Protein AF-X1ABR6-F1 (afdb_monomer_lite)

Radius of gyration: 12.97 Å; chains: 1; bounding box: 32×24×32 Å

InterPro domains:
  IPR004113 FAD-binding oxidoreductase/transferase, type 4, C-terminal [PF02913] (2-71)

Foldseek 3Di:
DDKALAVVLVVVLVVVCVVVVLDFPDKDKFWLVCVVPVCVVVVVADPLRVVVNVVRRRIIDIDTHHDDDPVSRVVSVVVSPVPSDDDDPDDDDPD

pLDDT: mean 80.11, std 16.19, range [30.8, 95.62]

Structure (mmCIF, N/CA/C/O backbone):
data_AF-X1ABR6-F1
#
_entry.id   AF-X1ABR6-F1
#
loop_
_atom_site.group_PDB
_atom_site.id
_atom_site.type_symbol
_atom_site.label_atom_id
_atom_site.label_alt_id
_atom_site.label_comp_id
_atom_site.label_asym_id
_atom_site.label_entity_id
_atom_site.label_seq_id
_atom_site.pdbx_PDB_ins_code
_atom_site.Cartn_x
_atom_site.Cartn_y
_atom_site.Cartn_z
_atom_site.occupancy
_atom_site.B_iso_or_equiv
_atom_site.auth_seq_id
_atom_site.auth_comp_id
_atom_site.auth_asym_id
_atom_site.auth_atom_id
_atom_site.pdbx_PDB_model_num
ATOM 1 N N . SER A 1 1 ? 3.345 2.936 3.936 1.00 79.94 1 SER A N 1
ATOM 2 C CA . SER A 1 1 ? 3.471 2.851 2.466 1.00 79.94 1 SER A CA 1
ATOM 3 C C . SER A 1 1 ? 4.073 1.509 2.097 1.00 79.94 1 SER A C 1
ATOM 5 O O . SER A 1 1 ? 4.653 0.858 2.961 1.00 79.94 1 SER A O 1
ATOM 7 N N . PHE A 1 2 ? 3.926 1.088 0.843 1.00 85.12 2 PHE A N 1
ATOM 8 C CA . PHE A 1 2 ? 4.328 -0.236 0.372 1.00 85.12 2 PHE A CA 1
ATOM 9 C C . PHE A 1 2 ? 5.110 -0.114 -0.935 1.00 85.12 2 PHE A C 1
ATOM 11 O O . PHE A 1 2 ? 4.721 0.652 -1.816 1.00 85.12 2 PHE A O 1
ATOM 18 N N . LEU A 1 3 ? 6.203 -0.871 -1.054 1.00 85.50 3 LEU A N 1
ATOM 19 C CA . LEU A 1 3 ? 6.905 -1.071 -2.320 1.00 85.50 3 LEU A CA 1
ATOM 20 C C . LEU A 1 3 ? 6.478 -2.409 -2.893 1.00 85.50 3 LEU A C 1
ATOM 22 O O . LEU A 1 3 ? 6.634 -3.446 -2.250 1.00 85.50 3 LEU A O 1
ATOM 26 N N . LEU A 1 4 ? 5.936 -2.366 -4.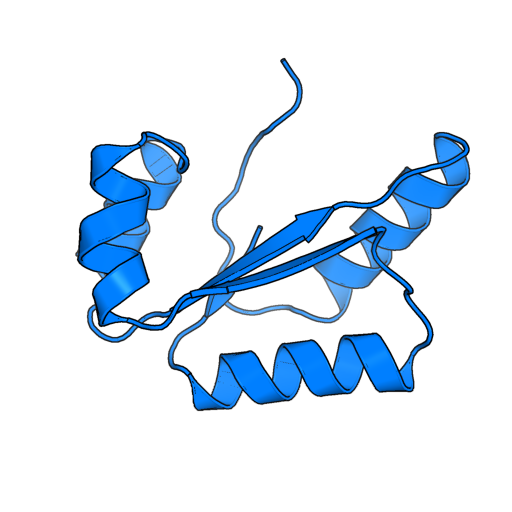095 1.00 87.44 4 LEU A N 1
ATOM 27 C CA . LEU A 1 4 ? 5.344 -3.510 -4.760 1.00 87.44 4 LEU A CA 1
ATOM 28 C C . LEU A 1 4 ? 6.225 -3.900 -5.950 1.00 87.44 4 LEU A C 1
ATOM 30 O O . LEU A 1 4 ? 6.836 -3.013 -6.551 1.00 87.44 4 LEU A O 1
ATOM 34 N N . PRO A 1 5 ? 6.334 -5.197 -6.289 1.00 85.81 5 PRO A N 1
ATOM 35 C CA . PRO A 1 5 ? 7.259 -5.658 -7.327 1.00 85.81 5 PRO A CA 1
ATOM 36 C C . PRO A 1 5 ? 6.989 -5.058 -8.708 1.00 85.81 5 PRO A C 1
ATOM 38 O O . PRO A 1 5 ? 7.930 -4.802 -9.453 1.00 85.81 5 PRO A O 1
ATOM 41 N N . ASP A 1 6 ? 5.714 -4.836 -9.022 1.00 88.69 6 ASP A N 1
ATOM 42 C CA . ASP A 1 6 ? 5.222 -4.344 -10.302 1.00 88.69 6 ASP A CA 1
ATOM 43 C C . ASP A 1 6 ? 3.802 -3.772 -10.149 1.00 88.69 6 ASP A C 1
ATOM 45 O O . ASP A 1 6 ? 3.165 -3.870 -9.093 1.00 88.69 6 ASP A O 1
ATOM 49 N N . LEU A 1 7 ? 3.308 -3.166 -11.230 1.00 91.44 7 LEU A N 1
ATOM 50 C CA . LEU A 1 7 ? 2.004 -2.513 -11.266 1.00 91.44 7 LEU A CA 1
ATOM 51 C C . LEU A 1 7 ? 0.829 -3.493 -11.099 1.00 91.44 7 LEU A C 1
ATOM 53 O O . LEU A 1 7 ? -0.181 -3.117 -10.505 1.00 91.44 7 LEU A O 1
ATOM 57 N N . ASP A 1 8 ? 0.959 -4.739 -11.559 1.00 91.56 8 ASP A N 1
ATOM 58 C CA . ASP A 1 8 ? -0.095 -5.753 -11.428 1.00 91.56 8 ASP A CA 1
ATOM 59 C C . ASP A 1 8 ? -0.332 -6.105 -9.955 1.00 91.56 8 ASP A C 1
ATOM 61 O O . ASP A 1 8 ? -1.474 -6.132 -9.486 1.00 91.56 8 ASP A O 1
ATOM 65 N N . ASN A 1 9 ? 0.748 -6.268 -9.186 1.00 90.31 9 ASN A N 1
ATOM 66 C CA . ASN A 1 9 ? 0.680 -6.400 -7.731 1.00 90.31 9 ASN A CA 1
ATOM 67 C C . ASN A 1 9 ? 0.106 -5.133 -7.072 1.00 90.31 9 ASN A C 1
ATOM 69 O O . ASN A 1 9 ? -0.644 -5.223 -6.099 1.00 90.31 9 ASN A O 1
ATOM 73 N N . GLY A 1 10 ? 0.401 -3.955 -7.630 1.00 92.00 10 GLY A N 1
ATOM 74 C CA . GLY A 1 10 ? -0.243 -2.684 -7.291 1.00 92.00 10 GLY A CA 1
ATOM 75 C C . GLY A 1 10 ? -1.762 -2.711 -7.389 1.00 92.00 10 GLY A C 1
ATOM 76 O O . GLY A 1 10 ? -2.461 -2.340 -6.441 1.00 92.00 10 GLY A O 1
ATOM 77 N N . PHE A 1 11 ? -2.286 -3.174 -8.519 1.00 93.62 11 PHE A N 1
ATOM 78 C CA . PHE A 1 11 ? -3.726 -3.279 -8.722 1.00 93.62 11 PHE A CA 1
ATOM 79 C C . PHE A 1 11 ? -4.368 -4.327 -7.818 1.00 93.62 11 PHE A C 1
ATOM 81 O O . PHE A 1 11 ? -5.456 -4.088 -7.294 1.00 93.62 11 PHE A O 1
ATOM 88 N N . GLU A 1 12 ? -3.697 -5.453 -7.587 1.00 92.75 12 GLU A N 1
ATOM 89 C CA . GLU A 1 12 ? -4.194 -6.479 -6.671 1.00 92.75 12 GLU A CA 1
ATOM 90 C C . GLU A 1 12 ? -4.266 -5.969 -5.223 1.00 92.75 12 GLU A C 1
ATOM 92 O O . GLU A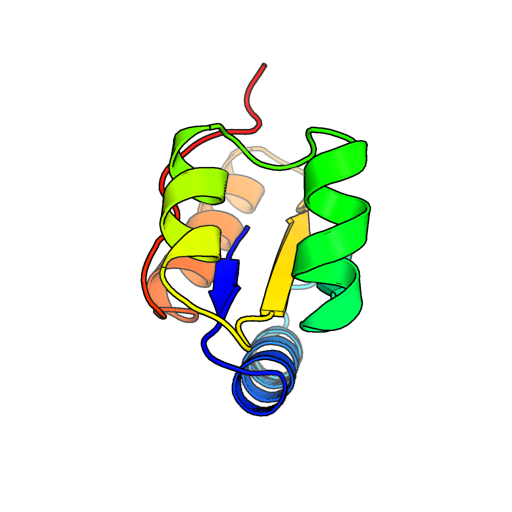 1 12 ? -5.246 -6.226 -4.522 1.00 92.75 12 GLU A O 1
ATOM 97 N N . ALA A 1 13 ? -3.292 -5.164 -4.788 1.00 92.25 13 ALA A N 1
ATOM 98 C CA . ALA A 1 13 ? -3.332 -4.492 -3.490 1.00 92.25 13 ALA A CA 1
ATOM 99 C C . ALA A 1 13 ? -4.548 -3.576 -3.344 1.00 92.25 13 ALA A C 1
ATOM 101 O O . ALA A 1 13 ? -5.290 -3.671 -2.367 1.00 92.25 13 ALA A O 1
ATOM 102 N N . MET A 1 14 ? -4.777 -2.720 -4.342 1.00 92.94 14 MET A N 1
ATOM 103 C CA . MET A 1 14 ? -5.926 -1.816 -4.369 1.00 92.94 14 MET A CA 1
ATOM 104 C C . MET A 1 14 ? -7.251 -2.582 -4.366 1.00 92.94 14 MET A C 1
ATOM 106 O O . MET A 1 14 ? -8.176 -2.206 -3.648 1.00 92.94 14 MET A O 1
ATOM 110 N N . ARG A 1 15 ? -7.334 -3.690 -5.110 1.00 92.50 15 ARG A N 1
ATOM 111 C CA . ARG A 1 15 ? -8.520 -4.552 -5.139 1.00 92.50 15 ARG A CA 1
ATOM 112 C C . ARG A 1 15 ? -8.823 -5.144 -3.765 1.00 92.50 15 ARG A C 1
ATOM 114 O O . ARG A 1 15 ? -9.971 -5.072 -3.338 1.00 92.50 15 ARG A O 1
ATOM 121 N N . LYS A 1 16 ? -7.820 -5.671 -3.058 1.00 91.38 16 LYS A N 1
ATOM 122 C CA . LYS A 1 16 ? -7.997 -6.209 -1.698 1.00 91.38 16 LYS A CA 1
ATOM 123 C C . LYS A 1 16 ? -8.475 -5.149 -0.714 1.00 91.38 16 LYS A C 1
ATOM 125 O O . LYS A 1 16 ? -9.408 -5.397 0.034 1.00 91.38 16 LYS A O 1
ATOM 130 N N . ILE A 1 17 ? -7.881 -3.954 -0.756 1.00 91.69 17 ILE A N 1
ATOM 131 C CA . ILE A 1 17 ? -8.303 -2.816 0.078 1.00 91.69 17 ILE A CA 1
ATOM 132 C C . ILE A 1 17 ? -9.792 -2.508 -0.128 1.00 91.69 17 ILE A C 1
ATOM 134 O O . ILE A 1 17 ? -10.499 -2.252 0.843 1.00 91.69 17 ILE A O 1
ATOM 138 N N . MET A 1 18 ? -10.264 -2.542 -1.380 1.00 89.94 18 MET A N 1
ATOM 139 C CA . MET A 1 18 ? -11.673 -2.314 -1.710 1.00 89.94 18 MET A CA 1
ATOM 140 C C . MET A 1 18 ? -12.583 -3.467 -1.277 1.00 89.94 18 MET A C 1
ATOM 142 O O . MET A 1 18 ? -13.681 -3.217 -0.804 1.00 89.94 18 MET A O 1
ATOM 146 N N . GLN A 1 19 ? -12.156 -4.718 -1.460 1.00 91.19 19 GLN A N 1
ATOM 147 C CA . GLN A 1 19 ? -12.953 -5.901 -1.106 1.00 91.19 19 GLN A CA 1
ATOM 148 C C . GLN A 1 19 ? -13.165 -6.054 0.403 1.00 91.19 19 GLN A C 1
ATOM 150 O O . GLN A 1 19 ? -14.130 -6.683 0.820 1.00 91.19 19 GLN A O 1
ATOM 155 N N . GLU A 1 20 ? -12.262 -5.487 1.195 1.00 89.81 20 GLU A N 1
ATOM 156 C CA . GLU A 1 20 ? -12.209 -5.635 2.651 1.00 89.81 20 GLU A CA 1
ATOM 157 C C . GLU A 1 20 ? -12.692 -4.371 3.379 1.00 89.81 20 GLU A C 1
ATOM 159 O O . GLU A 1 20 ? -12.519 -4.241 4.588 1.00 89.81 20 GLU A O 1
ATOM 164 N N . ASP A 1 21 ? -13.277 -3.418 2.642 1.00 88.31 21 ASP A N 1
ATOM 165 C CA . ASP A 1 21 ? -13.868 -2.182 3.171 1.00 88.31 21 ASP A CA 1
ATOM 166 C C . ASP A 1 21 ? -12.929 -1.364 4.085 1.00 88.31 21 ASP A C 1
ATOM 168 O O . ASP A 1 21 ? -13.367 -0.641 4.986 1.00 88.31 21 ASP A O 1
ATOM 172 N N . LEU A 1 22 ? -11.614 -1.414 3.831 1.00 84.81 22 LEU A N 1
ATOM 173 C CA . LEU A 1 22 ? -10.603 -0.751 4.665 1.00 84.81 22 LEU A CA 1
ATOM 174 C C . LEU A 1 22 ? -10.683 0.790 4.613 1.00 84.81 22 LEU A C 1
ATOM 176 O O . LEU A 1 22 ? -10.137 1.467 5.480 1.00 84.81 22 LEU A O 1
ATOM 180 N N . ASN A 1 23 ? -11.342 1.337 3.585 1.00 86.75 23 ASN A N 1
ATOM 181 C CA . ASN A 1 23 ? -11.683 2.756 3.411 1.00 86.75 23 ASN A CA 1
ATOM 182 C C . ASN A 1 23 ? -10.588 3.760 3.850 1.00 86.75 23 ASN A C 1
ATOM 184 O O . ASN A 1 23 ? -10.837 4.617 4.703 1.00 86.75 23 ASN A O 1
ATOM 188 N N . PRO A 1 24 ? -9.369 3.694 3.278 1.00 92.06 24 PRO A N 1
ATOM 189 C CA . PRO A 1 24 ? -8.347 4.706 3.527 1.00 92.06 24 PRO A CA 1
ATOM 190 C C . PRO A 1 24 ? -8.811 6.089 3.044 1.00 92.06 24 PRO A C 1
ATOM 192 O O . PRO A 1 24 ? -9.412 6.217 1.976 1.00 92.06 24 PRO A O 1
ATOM 195 N N . CYS A 1 25 ? -8.475 7.147 3.786 1.00 92.94 25 CYS A N 1
ATOM 196 C CA . CYS A 1 25 ? -8.735 8.528 3.364 1.00 92.94 25 CYS A CA 1
ATOM 197 C C . CYS A 1 25 ? -7.815 8.972 2.213 1.00 92.94 25 CYS A C 1
ATOM 199 O O . CYS A 1 25 ? -8.122 9.919 1.489 1.00 92.94 25 CYS A O 1
ATOM 201 N N . LEU A 1 26 ? -6.699 8.266 2.019 1.00 91.62 26 LEU A N 1
ATOM 202 C CA . LEU A 1 26 ? -5.785 8.433 0.899 1.00 91.62 26 LEU A CA 1
ATOM 203 C C . LEU A 1 26 ? -5.341 7.058 0.406 1.00 91.62 26 LEU A C 1
ATOM 205 O O . LEU A 1 26 ? -4.779 6.286 1.174 1.00 91.62 26 LEU A O 1
ATOM 209 N N . ALA A 1 27 ? -5.504 6.781 -0.883 1.00 92.56 27 ALA A N 1
ATOM 210 C CA . ALA A 1 27 ? -4.871 5.641 -1.533 1.00 92.56 27 ALA A CA 1
ATOM 211 C C . ALA A 1 27 ? -4.288 6.087 -2.871 1.00 92.56 27 ALA A C 1
ATOM 213 O O . ALA A 1 27 ? -5.012 6.571 -3.742 1.00 92.56 27 ALA A O 1
ATOM 214 N N . ARG A 1 28 ? -2.969 5.962 -3.029 1.00 91.69 28 ARG A N 1
ATOM 215 C CA . ARG A 1 28 ? -2.278 6.371 -4.253 1.00 91.69 28 ARG A CA 1
ATOM 216 C C . ARG A 1 28 ? -1.218 5.364 -4.660 1.00 91.69 28 ARG A C 1
ATOM 218 O O . ARG A 1 28 ? -0.235 5.177 -3.946 1.00 91.69 28 ARG A O 1
ATOM 225 N N . LEU A 1 29 ? -1.428 4.771 -5.828 1.00 91.88 29 LEU A N 1
ATOM 226 C CA . LEU A 1 29 ? -0.477 3.906 -6.509 1.00 91.88 29 LEU A CA 1
ATOM 227 C C . LEU A 1 29 ? 0.306 4.734 -7.532 1.00 91.88 29 LEU A C 1
ATOM 229 O O . LEU A 1 29 ? -0.294 5.370 -8.394 1.00 91.88 29 LEU A O 1
ATOM 233 N N . TYR A 1 30 ? 1.627 4.730 -7.414 1.00 90.00 30 TYR A N 1
ATOM 234 C CA . TYR A 1 30 ? 2.555 5.328 -8.367 1.00 90.00 30 TYR A CA 1
ATOM 235 C C . TYR A 1 30 ? 3.132 4.227 -9.239 1.00 90.00 30 TYR A C 1
ATOM 237 O O . TYR A 1 30 ? 3.599 3.221 -8.704 1.00 90.00 30 TYR A O 1
ATOM 245 N N . ASP A 1 31 ? 3.145 4.423 -10.553 1.00 91.25 31 ASP A N 1
ATOM 246 C CA . ASP A 1 31 ? 3.750 3.465 -11.480 1.00 91.25 31 ASP A CA 1
ATOM 247 C C . ASP A 1 31 ? 5.291 3.422 -11.332 1.00 91.25 31 ASP A C 1
ATOM 249 O O . ASP A 1 31 ? 5.866 4.239 -10.604 1.00 91.25 31 ASP A O 1
ATOM 253 N N . PRO A 1 32 ? 6.011 2.500 -11.995 1.00 88.69 32 PRO A N 1
ATOM 254 C CA . PRO A 1 32 ? 7.468 2.425 -11.870 1.00 88.69 32 PRO A CA 1
ATOM 255 C C . PRO A 1 32 ? 8.230 3.667 -12.355 1.00 88.69 32 PRO A C 1
ATOM 257 O O . PRO A 1 32 ? 9.324 3.954 -11.864 1.00 88.69 32 PRO A O 1
ATOM 260 N N . ILE A 1 33 ? 7.679 4.425 -13.305 1.00 87.44 33 ILE A N 1
ATOM 261 C CA . ILE A 1 33 ? 8.298 5.645 -13.836 1.00 87.44 33 ILE A CA 1
ATOM 262 C C . ILE A 1 33 ? 8.177 6.764 -12.801 1.00 87.44 33 ILE A C 1
ATOM 264 O O . ILE A 1 33 ? 9.169 7.411 -12.455 1.00 87.44 33 ILE A O 1
ATOM 268 N N . GLU A 1 34 ? 6.982 6.981 -12.261 1.00 86.12 34 GLU A N 1
ATOM 269 C CA . GLU A 1 34 ? 6.711 7.951 -11.201 1.00 86.12 34 GLU A CA 1
ATOM 270 C C . GLU A 1 34 ? 7.450 7.591 -9.913 1.00 86.12 34 GLU A C 1
ATOM 272 O O . GLU A 1 34 ? 8.020 8.459 -9.247 1.00 86.12 34 GLU A O 1
ATOM 277 N N . THR A 1 35 ? 7.500 6.299 -9.599 1.00 80.94 35 THR A N 1
ATOM 278 C CA . THR A 1 35 ? 8.186 5.751 -8.431 1.00 80.94 35 THR A CA 1
ATOM 279 C C . THR A 1 35 ? 9.679 6.090 -8.457 1.00 80.94 35 THR A C 1
ATOM 281 O O . THR A 1 35 ? 10.234 6.511 -7.442 1.00 80.94 35 THR A O 1
ATOM 284 N N . ASN A 1 36 ? 10.320 6.003 -9.627 1.00 77.62 36 ASN A N 1
ATOM 285 C CA . ASN A 1 36 ? 11.738 6.331 -9.800 1.00 77.62 36 ASN A CA 1
ATOM 286 C C . ASN A 1 36 ? 12.018 7.832 -10.006 1.00 77.62 36 ASN A C 1
ATOM 288 O O . ASN A 1 36 ? 13.107 8.299 -9.680 1.00 77.62 36 ASN A O 1
ATOM 292 N N . SER A 1 37 ? 11.061 8.610 -10.521 1.00 75.00 37 SER A N 1
ATOM 293 C CA . SER A 1 37 ? 11.282 10.023 -10.876 1.00 75.00 37 SER A CA 1
ATOM 294 C C . SER A 1 37 ? 10.733 11.026 -9.855 1.00 75.00 37 SER A C 1
ATOM 296 O O . SER A 1 37 ? 11.416 11.988 -9.501 1.00 75.00 37 SER A O 1
ATOM 298 N N . GLN A 1 38 ? 9.506 10.828 -9.368 1.00 65.44 38 GLN A N 1
ATOM 299 C CA . GLN A 1 38 ? 8.794 11.800 -8.536 1.00 65.44 38 GLN A CA 1
ATOM 300 C C . GLN A 1 38 ? 9.085 11.600 -7.046 1.00 65.44 38 GLN A C 1
ATOM 302 O O . GLN A 1 38 ? 9.413 12.563 -6.352 1.00 65.44 38 GLN A O 1
ATOM 307 N N . LEU A 1 39 ? 9.042 10.363 -6.542 1.00 63.78 39 LEU A N 1
ATOM 308 C CA . LEU A 1 39 ? 9.242 10.100 -5.107 1.00 63.78 39 LEU A CA 1
ATOM 309 C C . LEU A 1 39 ? 10.643 10.500 -4.627 1.00 63.78 39 LEU A C 1
ATOM 311 O O . LEU A 1 39 ? 10.801 11.052 -3.537 1.00 63.78 39 LEU A O 1
ATOM 315 N N . PHE A 1 40 ? 11.653 10.301 -5.476 1.00 64.12 40 PHE A N 1
ATOM 316 C CA . PHE A 1 40 ? 13.030 10.705 -5.204 1.00 64.12 40 PHE A CA 1
ATOM 317 C C . PHE A 1 40 ? 13.202 12.222 -5.176 1.00 64.12 40 PHE A C 1
ATOM 319 O O . PHE A 1 40 ? 13.944 12.732 -4.336 1.00 64.12 40 PHE A O 1
ATOM 326 N N . LYS A 1 41 ? 12.517 12.933 -6.077 1.00 63.78 41 LYS A N 1
ATOM 327 C CA . LYS A 1 41 ? 12.602 14.390 -6.204 1.00 63.78 41 LYS A CA 1
ATOM 328 C C . LYS A 1 41 ? 11.981 15.099 -5.002 1.00 63.78 41 LYS A C 1
ATOM 330 O O . LYS A 1 41 ? 12.535 16.080 -4.514 1.00 63.78 41 LYS A O 1
ATOM 335 N N . TYR A 1 42 ? 10.864 14.580 -4.499 1.00 62.28 42 TYR A N 1
ATOM 336 C CA . TYR A 1 42 ? 10.100 15.212 -3.422 1.00 62.28 42 TYR A CA 1
ATOM 337 C C . TYR A 1 42 ? 10.433 14.691 -2.017 1.00 62.28 42 TYR A C 1
ATOM 339 O O . TYR A 1 42 ? 9.782 15.102 -1.064 1.00 62.28 42 TYR A O 1
ATOM 347 N N . HIS A 1 43 ? 11.441 13.820 -1.865 1.00 63.84 43 HIS A N 1
ATOM 348 C CA . HIS A 1 43 ? 11.831 13.233 -0.569 1.00 63.84 43 HIS A CA 1
ATOM 349 C C . HIS A 1 43 ? 10.652 12.576 0.178 1.00 63.84 43 HIS A C 1
ATOM 351 O O . HIS A 1 43 ? 10.640 12.500 1.401 1.00 63.84 43 HIS A O 1
ATOM 357 N N . LEU A 1 44 ? 9.670 12.060 -0.570 1.00 66.88 44 LEU A N 1
ATOM 358 C CA . LEU A 1 44 ? 8.464 11.411 -0.032 1.00 66.88 44 LEU A CA 1
ATOM 359 C C . LEU A 1 44 ? 8.722 9.964 0.421 1.00 66.88 44 LEU A C 1
ATOM 361 O O . LEU A 1 44 ? 7.799 9.227 0.763 1.00 66.88 44 LEU A O 1
ATOM 365 N N . VAL A 1 45 ? 9.985 9.544 0.379 1.00 69.50 45 VAL A N 1
ATOM 366 C CA . VAL A 1 45 ? 10.466 8.220 0.756 1.00 69.50 45 VAL A CA 1
ATOM 367 C C . VAL A 1 45 ? 11.650 8.377 1.695 1.00 69.50 45 VAL A C 1
ATOM 369 O O . VAL A 1 45 ? 12.529 9.216 1.484 1.00 69.50 45 VAL A O 1
ATOM 372 N N . THR A 1 46 ? 11.696 7.546 2.731 1.00 70.50 46 THR A N 1
ATOM 373 C CA . THR A 1 46 ? 12.824 7.525 3.662 1.00 70.50 46 THR A CA 1
ATOM 374 C C . THR A 1 46 ? 14.112 7.050 2.972 1.00 70.50 46 THR A C 1
ATOM 376 O O . THR A 1 46 ? 14.057 6.338 1.964 1.00 70.50 46 THR A O 1
ATOM 379 N N . PRO A 1 47 ? 15.307 7.386 3.493 1.00 72.44 47 PRO A N 1
ATOM 380 C CA . PRO A 1 47 ? 16.571 6.931 2.904 1.00 72.44 47 PRO A CA 1
ATOM 381 C C . PRO A 1 47 ? 16.695 5.400 2.792 1.00 72.44 47 PRO A C 1
ATOM 383 O O . PRO A 1 47 ? 17.246 4.886 1.818 1.00 72.44 47 PRO A O 1
ATOM 386 N N . SER A 1 48 ? 16.143 4.656 3.757 1.00 70.25 48 SER A N 1
ATOM 387 C CA . SER A 1 48 ? 16.064 3.188 3.725 1.00 70.25 48 SER A CA 1
ATOM 388 C C . SER A 1 48 ? 15.182 2.687 2.579 1.00 70.25 48 SER A C 1
ATOM 390 O O . SER A 1 48 ? 15.534 1.721 1.897 1.00 70.25 48 SER A O 1
ATOM 392 N N . SER A 1 49 ? 14.065 3.377 2.343 1.00 71.00 49 SER A N 1
ATOM 393 C CA . SER A 1 49 ? 13.138 3.119 1.244 1.00 71.00 49 SER A CA 1
ATOM 394 C C . SER A 1 49 ? 13.788 3.336 -0.110 1.00 71.00 49 SER A C 1
ATOM 396 O O . SER A 1 49 ? 13.790 2.431 -0.942 1.00 71.00 49 SER A O 1
ATOM 398 N N . ARG A 1 50 ? 14.453 4.483 -0.277 1.00 74.12 50 ARG A N 1
ATOM 399 C CA . AR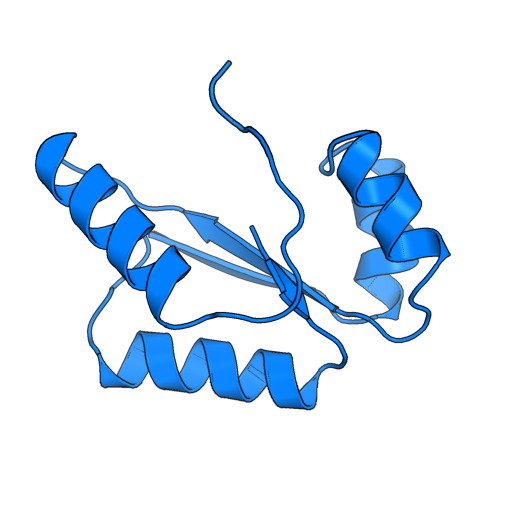G A 1 50 ? 15.227 4.831 -1.471 1.00 74.12 50 ARG A CA 1
ATOM 400 C C . ARG A 1 50 ? 16.190 3.709 -1.873 1.00 74.12 50 ARG A C 1
ATOM 402 O O . ARG A 1 50 ? 16.124 3.215 -2.994 1.00 74.12 50 ARG A O 1
ATOM 409 N N . LYS A 1 51 ? 17.027 3.245 -0.939 1.00 76.50 51 LYS A N 1
ATOM 410 C CA . LYS A 1 51 ? 18.014 2.189 -1.214 1.00 76.50 51 LYS A CA 1
ATOM 411 C C . LYS A 1 51 ? 17.360 0.881 -1.675 1.00 76.50 51 LYS A C 1
ATOM 413 O O . LYS A 1 51 ? 17.897 0.181 -2.526 1.00 76.50 51 LYS A O 1
ATOM 418 N N . LYS A 1 52 ? 16.211 0.510 -1.110 1.00 73.62 52 LYS A N 1
ATOM 419 C CA . LYS A 1 52 ? 15.487 -0.712 -1.501 1.00 73.62 52 LYS A CA 1
ATOM 420 C C . LYS A 1 52 ? 14.821 -0.587 -2.879 1.00 73.62 52 LYS A C 1
ATOM 422 O O . LYS A 1 52 ? 14.737 -1.597 -3.574 1.00 73.62 52 LYS A O 1
ATOM 427 N N . MET A 1 53 ? 14.401 0.618 -3.269 1.00 74.00 53 MET A N 1
ATOM 428 C CA . MET A 1 53 ? 13.834 0.917 -4.591 1.00 74.00 53 MET A CA 1
ATOM 429 C C . MET A 1 53 ? 14.893 0.876 -5.694 1.00 74.00 53 MET A C 1
ATOM 431 O O . MET A 1 53 ? 14.676 0.247 -6.722 1.00 74.00 53 MET A O 1
ATOM 435 N N . GLU A 1 54 ? 16.073 1.456 -5.450 1.00 77.75 54 GLU A N 1
ATOM 436 C CA . GLU A 1 54 ? 17.211 1.407 -6.386 1.00 77.75 54 GLU A CA 1
ATOM 437 C C . GLU A 1 54 ? 17.631 -0.036 -6.720 1.00 77.75 54 GLU A C 1
ATOM 439 O O . GLU A 1 54 ? 18.094 -0.317 -7.822 1.00 77.75 54 GLU A O 1
ATOM 444 N N . ASN A 1 55 ? 17.424 -0.968 -5.783 1.00 77.75 55 ASN A N 1
ATOM 445 C CA . ASN A 1 55 ? 17.724 -2.390 -5.956 1.00 77.75 55 ASN A CA 1
ATOM 446 C C . ASN A 1 55 ? 16.564 -3.211 -6.561 1.00 77.75 55 ASN A C 1
ATOM 448 O O . ASN A 1 55 ? 16.707 -4.421 -6.729 1.00 77.75 55 ASN A O 1
ATOM 452 N N . GLN A 1 56 ? 15.416 -2.593 -6.8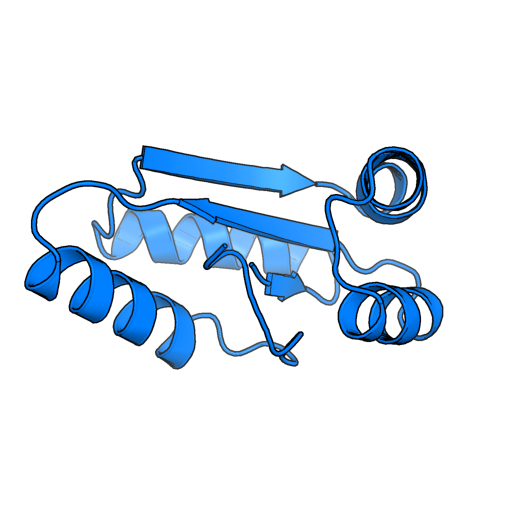56 1.00 77.75 56 GLN A N 1
ATOM 453 C CA . GLN A 1 56 ? 14.227 -3.248 -7.417 1.00 77.75 56 GLN A CA 1
ATOM 454 C C . GLN A 1 56 ? 13.652 -2.417 -8.577 1.00 77.75 56 GLN A C 1
ATOM 456 O O . GLN A 1 56 ? 12.613 -1.766 -8.426 1.00 77.75 56 GLN A O 1
ATOM 461 N N . PRO A 1 57 ? 14.318 -2.413 -9.747 1.00 79.56 57 PRO A N 1
ATOM 462 C CA . PRO A 1 57 ? 13.791 -1.750 -10.935 1.00 79.56 57 PRO A CA 1
ATOM 463 C C . PRO A 1 57 ? 12.446 -2.366 -11.342 1.00 79.56 57 PRO A C 1
ATOM 465 O O . PRO A 1 57 ? 12.250 -3.572 -11.222 1.00 79.56 57 PRO A O 1
ATOM 468 N N . GLY A 1 58 ? 11.520 -1.533 -11.820 1.00 82.94 58 GLY A N 1
ATOM 469 C CA . GLY A 1 58 ? 10.156 -1.964 -12.155 1.00 82.94 58 GLY A CA 1
ATOM 470 C C . GLY A 1 58 ? 9.183 -1.991 -10.972 1.00 82.94 58 GLY A C 1
ATOM 471 O O . GLY A 1 58 ? 7.990 -2.169 -11.196 1.00 82.94 58 GLY A O 1
ATOM 472 N N . SER A 1 59 ? 9.662 -1.741 -9.748 1.00 86.62 59 SER A N 1
ATOM 473 C CA . SER A 1 59 ? 8.796 -1.618 -8.575 1.00 86.62 59 SER A CA 1
ATOM 474 C C . SER A 1 59 ? 7.892 -0.392 -8.641 1.00 86.62 59 SER A C 1
ATOM 476 O O . SER A 1 59 ? 8.250 0.643 -9.205 1.00 86.62 59 SER A O 1
ATOM 478 N N . CYS A 1 60 ? 6.715 -0.513 -8.038 1.00 88.19 60 CYS A N 1
ATOM 479 C CA . CYS A 1 60 ? 5.730 0.552 -7.931 1.00 88.19 60 CYS A CA 1
ATOM 480 C C . CYS A 1 60 ? 5.444 0.849 -6.450 1.00 88.19 60 CYS A C 1
ATOM 482 O O . CYS A 1 60 ? 5.719 0.026 -5.573 1.00 88.19 60 CYS A O 1
ATOM 484 N N . TYR A 1 61 ? 4.925 2.033 -6.138 1.00 87.31 61 TYR A N 1
ATOM 485 C CA . TYR A 1 61 ? 4.802 2.495 -4.752 1.00 87.31 61 TYR A CA 1
ATOM 486 C C . TYR A 1 61 ? 3.353 2.797 -4.393 1.00 87.31 61 TYR A C 1
ATOM 488 O O . TYR A 1 61 ? 2.673 3.526 -5.108 1.00 87.31 61 TYR A O 1
ATOM 496 N N . LEU A 1 62 ? 2.884 2.268 -3.267 1.00 89.44 62 LEU A N 1
ATOM 497 C CA . LEU A 1 62 ? 1.534 2.486 -2.758 1.00 89.44 62 LEU A CA 1
ATOM 498 C C . LEU A 1 62 ? 1.575 3.280 -1.449 1.00 89.44 62 LEU A C 1
ATOM 500 O O . LEU A 1 62 ? 2.169 2.858 -0.451 1.00 89.44 62 LEU A O 1
ATOM 504 N N . ILE A 1 63 ? 0.904 4.428 -1.433 1.00 88.81 63 ILE A N 1
ATOM 505 C CA . ILE A 1 63 ? 0.669 5.229 -0.232 1.00 88.81 63 ILE A CA 1
ATOM 506 C C . ILE A 1 63 ? -0.767 5.014 0.220 1.00 88.81 63 ILE A C 1
ATOM 508 O O . ILE A 1 63 ? -1.690 5.240 -0.558 1.00 88.81 63 ILE A O 1
ATOM 512 N N . LEU A 1 64 ? -0.924 4.622 1.485 1.00 90.81 64 LEU A N 1
ATOM 513 C CA . LEU A 1 64 ? -2.201 4.596 2.186 1.00 90.81 64 LEU A CA 1
ATOM 514 C C . LEU A 1 64 ? -2.152 5.600 3.335 1.00 90.81 64 LEU A C 1
ATOM 516 O O . LEU A 1 64 ? -1.148 5.657 4.048 1.00 90.81 64 LEU A O 1
ATOM 520 N N . GLY A 1 65 ? -3.221 6.368 3.496 1.00 91.31 65 GLY A N 1
ATOM 521 C CA . GLY A 1 65 ? -3.477 7.215 4.651 1.00 91.31 65 GLY A CA 1
ATOM 522 C C . GLY A 1 65 ? -4.817 6.845 5.269 1.00 91.31 65 GLY A C 1
ATOM 523 O O . GLY A 1 65 ? -5.784 6.591 4.549 1.00 91.31 65 GLY A O 1
ATOM 524 N N . PHE A 1 66 ? -4.859 6.817 6.596 1.00 93.38 66 PHE A N 1
ATOM 525 C CA . PHE A 1 66 ? -6.064 6.599 7.388 1.00 93.38 66 PHE A CA 1
ATOM 526 C C . PHE A 1 66 ? -6.266 7.796 8.311 1.00 93.38 66 PHE A C 1
ATOM 528 O O . PHE A 1 66 ? -5.297 8.415 8.749 1.00 93.38 66 PHE A O 1
ATOM 535 N N . ASP A 1 67 ? -7.522 8.114 8.596 1.00 92.44 67 ASP A N 1
ATOM 536 C CA . ASP A 1 67 ? -7.911 9.205 9.486 1.00 92.44 67 ASP A CA 1
ATOM 537 C C . ASP A 1 67 ? -9.035 8.726 10.416 1.00 92.44 67 ASP A C 1
ATOM 539 O O . ASP A 1 67 ? -9.760 7.781 10.094 1.00 92.44 67 ASP A O 1
ATOM 543 N N . GLY A 1 68 ? -9.165 9.353 11.584 1.00 92.75 68 GLY A N 1
ATOM 544 C CA . GLY A 1 68 ? -10.139 9.001 12.612 1.00 92.75 68 GLY A CA 1
ATOM 545 C C . GLY A 1 68 ? -9.527 8.816 14.001 1.00 92.75 68 GLY A C 1
ATOM 546 O O . GLY A 1 68 ? -8.501 9.395 14.349 1.00 92.75 68 GLY A O 1
ATOM 547 N N . LYS A 1 69 ? -10.195 8.018 14.845 1.00 93.81 69 LYS A N 1
ATOM 548 C CA . LYS A 1 69 ? -9.711 7.713 16.203 1.00 93.81 69 LYS A CA 1
ATOM 549 C C . LYS A 1 69 ? -8.441 6.860 16.140 1.00 93.81 69 LYS A C 1
ATOM 551 O O . LYS A 1 69 ? -8.395 5.917 15.357 1.00 93.81 69 LYS A O 1
ATOM 556 N N . GLY A 1 70 ? -7.478 7.129 17.026 1.00 94.00 70 GLY A N 1
ATOM 557 C CA . GLY A 1 70 ? -6.176 6.445 17.048 1.00 94.00 70 GLY A CA 1
ATOM 558 C C . GLY A 1 70 ? -6.274 4.916 17.022 1.00 94.00 70 GLY A C 1
ATOM 559 O O . GLY A 1 70 ? -5.702 4.292 16.142 1.00 94.00 70 GLY A O 1
ATOM 560 N N . GLU A 1 71 ? -7.104 4.320 17.883 1.00 95.62 71 GLU A N 1
ATOM 561 C CA . GLU A 1 71 ? -7.291 2.858 17.935 1.00 95.62 71 GLU A CA 1
ATOM 562 C C . GLU A 1 71 ? -7.801 2.257 16.612 1.00 95.62 71 GLU A C 1
ATOM 564 O O . GLU A 1 71 ? -7.417 1.151 16.236 1.00 95.62 71 GLU A O 1
ATOM 569 N N . LEU A 1 72 ? -8.659 2.988 15.888 1.00 92.25 72 LEU A N 1
ATOM 570 C CA . LEU A 1 72 ? -9.148 2.560 14.578 1.00 92.25 72 LEU A CA 1
ATOM 571 C C . LEU A 1 72 ? -8.038 2.668 13.532 1.00 92.25 72 LEU A C 1
ATOM 573 O O . LEU A 1 72 ? -7.843 1.742 12.752 1.00 92.25 72 LEU A O 1
ATOM 577 N N . VAL A 1 73 ? -7.300 3.778 13.530 1.00 93.25 73 VAL A N 1
ATOM 578 C CA . VAL A 1 73 ? -6.158 3.975 12.628 1.00 93.25 73 VAL A CA 1
ATOM 579 C C . VAL A 1 73 ? -5.111 2.879 12.838 1.00 93.25 73 VAL A C 1
ATOM 581 O O . VAL A 1 73 ? -4.638 2.298 11.864 1.00 93.25 73 VAL A O 1
ATOM 584 N N . ASP A 1 74 ? -4.810 2.528 14.087 1.00 93.44 74 ASP A N 1
ATOM 585 C CA . ASP A 1 74 ? -3.872 1.458 14.429 1.00 93.44 74 ASP A CA 1
ATOM 586 C C . ASP A 1 74 ? -4.359 0.090 13.935 1.00 93.44 74 ASP A C 1
ATOM 588 O O . ASP A 1 74 ? -3.579 -0.687 13.376 1.00 93.44 74 ASP A O 1
ATOM 592 N N . LEU A 1 75 ? -5.658 -0.194 14.077 1.00 93.00 75 LEU A N 1
ATOM 593 C CA . LEU A 1 75 ? -6.271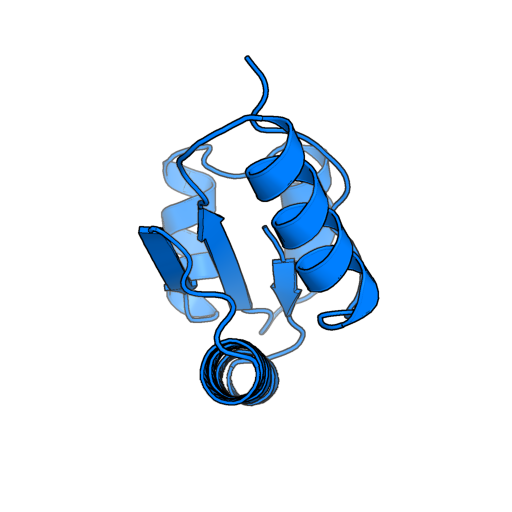 -1.418 13.562 1.00 93.00 75 LEU A CA 1
ATOM 594 C C . LEU A 1 75 ? -6.165 -1.509 12.032 1.00 93.00 75 LEU A C 1
ATOM 596 O O . LEU A 1 75 ? -5.766 -2.550 11.507 1.00 93.00 75 LEU A O 1
ATOM 600 N N . LEU A 1 76 ? -6.483 -0.427 11.317 1.00 91.94 76 LEU A N 1
ATOM 601 C CA . LEU A 1 76 ? -6.423 -0.375 9.852 1.00 91.94 76 LEU A CA 1
ATOM 602 C C . LEU A 1 76 ? -4.979 -0.467 9.343 1.00 91.94 76 LEU A C 1
ATOM 604 O O . LEU A 1 76 ? -4.705 -1.186 8.380 1.00 91.94 76 LEU A O 1
ATOM 608 N N . HIS A 1 77 ? -4.034 0.183 10.027 1.00 90.06 77 HIS A N 1
ATOM 609 C CA . HIS A 1 77 ? -2.607 0.037 9.749 1.00 90.06 77 HIS A CA 1
ATOM 610 C C . HIS A 1 77 ? -2.137 -1.401 9.925 1.00 90.06 77 HIS A C 1
ATOM 612 O O . HIS A 1 77 ? -1.456 -1.931 9.045 1.00 90.06 77 HIS A O 1
ATOM 618 N N . LYS A 1 78 ? -2.511 -2.044 11.035 1.00 90.88 78 LYS A N 1
ATOM 619 C CA . LYS A 1 78 ? -2.165 -3.441 11.294 1.00 90.88 78 LYS A CA 1
ATOM 620 C C . LYS A 1 78 ? -2.750 -4.366 10.231 1.00 90.88 78 LYS A C 1
ATOM 622 O O . LYS A 1 78 ? -2.054 -5.245 9.734 1.00 90.88 78 LYS A O 1
ATOM 627 N N . TRP A 1 79 ? -4.002 -4.152 9.843 1.00 91.62 79 TRP A N 1
ATOM 628 C CA . TRP A 1 79 ? -4.616 -4.936 8.781 1.00 91.62 79 TRP A CA 1
ATOM 629 C C . TRP A 1 79 ? -3.872 -4.762 7.452 1.00 91.62 79 TRP A C 1
ATOM 631 O O . TRP A 1 79 ? -3.533 -5.756 6.809 1.00 91.62 79 TRP A O 1
ATOM 641 N N . ALA A 1 80 ? -3.570 -3.519 7.058 1.00 90.25 80 ALA A N 1
ATOM 642 C CA . ALA A 1 80 ? -2.853 -3.234 5.815 1.00 90.25 80 ALA A CA 1
ATOM 643 C C . ALA A 1 80 ? -1.467 -3.887 5.825 1.00 90.25 80 ALA A C 1
ATOM 645 O O . ALA A 1 80 ? -1.058 -4.480 4.833 1.00 90.25 80 ALA A O 1
ATOM 646 N N . HIS A 1 81 ? -0.779 -3.830 6.965 1.00 85.44 81 HIS A N 1
ATOM 647 C CA . HIS A 1 81 ? 0.489 -4.511 7.195 1.00 85.44 81 HIS A CA 1
ATOM 648 C C . HIS A 1 81 ? 0.366 -6.021 6.952 1.00 85.44 81 HIS A C 1
ATOM 650 O O . HIS A 1 81 ? 1.102 -6.581 6.142 1.00 85.44 81 HIS A O 1
ATOM 656 N N . ASP A 1 82 ? -0.585 -6.673 7.616 1.00 87.75 82 ASP A N 1
ATOM 657 C CA . ASP A 1 82 ? -0.688 -8.133 7.633 1.00 87.75 82 ASP A CA 1
ATOM 658 C C . ASP A 1 82 ? -1.180 -8.710 6.286 1.00 87.75 82 ASP A C 1
ATOM 660 O O . ASP A 1 82 ? -0.810 -9.828 5.926 1.00 87.75 82 ASP A O 1
ATOM 664 N N . ASN A 1 83 ? -1.946 -7.942 5.498 1.00 85.38 83 ASN A N 1
ATOM 665 C CA . ASN A 1 83 ? -2.605 -8.432 4.276 1.00 85.38 83 ASN A CA 1
ATOM 666 C C . ASN A 1 83 ? -1.967 -7.969 2.957 1.00 85.38 83 ASN A C 1
ATOM 668 O O . ASN A 1 83 ? -2.140 -8.623 1.924 1.00 85.38 83 ASN A O 1
ATOM 672 N N . LEU A 1 84 ? -1.205 -6.874 2.972 1.00 82.00 84 LEU A N 1
ATOM 673 C CA . LEU A 1 84 ? -0.505 -6.331 1.799 1.00 82.00 84 LEU A CA 1
ATOM 674 C C . LEU A 1 84 ? 0.974 -6.741 1.799 1.00 82.00 84 LEU A C 1
ATOM 676 O O . LEU A 1 84 ? 1.861 -5.964 1.447 1.00 82.00 84 LEU A O 1
ATOM 680 N N . HIS A 1 85 ? 1.253 -7.962 2.260 1.00 58.47 85 HIS A N 1
ATOM 681 C CA . HIS A 1 85 ? 2.595 -8.425 2.590 1.00 58.47 85 HIS A CA 1
ATOM 682 C C . HIS A 1 85 ? 3.442 -8.710 1.331 1.00 58.47 85 HIS A C 1
ATOM 684 O O . HIS A 1 85 ? 3.639 -9.852 0.917 1.00 58.47 85 HIS A O 1
ATOM 690 N N . TRP A 1 86 ? 4.009 -7.652 0.752 1.00 57.88 86 TRP A N 1
ATOM 691 C CA . TRP A 1 86 ? 5.101 -7.694 -0.223 1.00 57.88 86 TRP A CA 1
ATOM 692 C C . TRP A 1 86 ? 6.255 -6.832 0.306 1.00 57.88 86 TRP A C 1
ATOM 694 O O . TRP A 1 86 ? 6.020 -5.823 0.966 1.00 57.88 86 TRP A O 1
ATOM 704 N N . ARG A 1 87 ? 7.499 -7.298 0.105 1.00 47.62 87 ARG A N 1
ATOM 705 C CA . ARG A 1 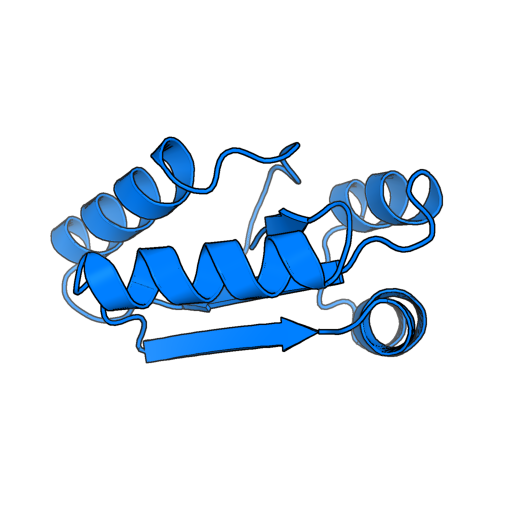87 ? 8.741 -6.864 0.790 1.00 47.62 87 ARG A CA 1
ATOM 706 C C . ARG A 1 87 ? 8.713 -5.424 1.336 1.00 47.62 87 ARG A C 1
ATOM 708 O O . ARG A 1 87 ? 8.944 -4.455 0.620 1.00 47.62 87 ARG A O 1
ATOM 715 N N . TRP A 1 88 ? 8.548 -5.347 2.653 1.00 51.59 88 TRP A N 1
ATOM 716 C CA . TRP A 1 88 ? 8.604 -4.158 3.493 1.00 51.59 88 TRP A CA 1
ATOM 717 C C . TRP A 1 88 ? 9.663 -3.129 3.097 1.00 51.59 88 TRP A C 1
ATOM 719 O O . TRP A 1 88 ? 10.866 -3.419 3.057 1.00 51.59 88 TRP A O 1
ATOM 729 N N . LEU A 1 89 ? 9.223 -1.880 2.969 1.00 45.69 89 LEU A N 1
ATOM 730 C CA . LEU A 1 89 ? 10.020 -0.712 3.314 1.00 45.69 89 LEU A CA 1
ATOM 731 C C . LEU A 1 89 ? 9.648 -0.313 4.743 1.00 45.69 89 LEU A C 1
ATOM 733 O O . LEU A 1 89 ? 8.624 0.322 4.965 1.00 45.69 89 LEU A O 1
ATOM 737 N N . GLU A 1 90 ? 10.434 -0.728 5.731 1.00 42.72 90 GLU A N 1
ATOM 738 C CA . GLU A 1 90 ? 10.201 -0.269 7.098 1.00 42.72 90 GLU A CA 1
ATOM 739 C C . GLU A 1 90 ? 10.487 1.240 7.228 1.00 42.72 90 GLU A C 1
ATOM 741 O O . GLU A 1 90 ? 11.557 1.723 6.834 1.00 42.72 90 GLU A O 1
ATOM 746 N N . ASN A 1 91 ? 9.521 1.902 7.879 1.00 37.44 91 ASN A N 1
ATOM 747 C CA . ASN A 1 91 ? 9.572 3.137 8.669 1.00 37.44 91 ASN A CA 1
ATOM 748 C C . ASN A 1 91 ? 9.130 4.485 8.053 1.00 37.44 91 ASN A C 1
ATOM 750 O O . ASN A 1 91 ? 9.784 5.038 7.173 1.00 37.44 91 ASN A O 1
ATOM 754 N N . LEU A 1 92 ? 8.089 5.020 8.725 1.00 38.91 92 LEU A N 1
ATOM 755 C CA . LEU A 1 92 ? 7.848 6.395 9.209 1.00 38.91 92 LEU A CA 1
ATOM 756 C C . LEU A 1 92 ? 7.321 7.481 8.253 1.00 38.91 92 LEU A C 1
ATOM 758 O O . LEU A 1 92 ? 8.080 8.116 7.529 1.00 38.91 92 LEU A O 1
ATOM 762 N N . VAL A 1 93 ? 6.044 7.837 8.453 1.00 32.34 93 VAL A N 1
ATOM 763 C CA . VAL A 1 93 ? 5.663 9.237 8.723 1.00 32.34 93 VAL A CA 1
ATOM 764 C C . VAL A 1 93 ? 4.892 9.265 10.047 1.00 32.34 93 VAL A C 1
ATOM 766 O O . VAL A 1 93 ? 3.670 9.214 10.086 1.00 32.34 93 VAL A O 1
ATOM 769 N N . ALA A 1 94 ? 5.653 9.270 11.139 1.00 31.67 94 ALA A N 1
ATOM 770 C CA . ALA A 1 94 ? 5.281 9.930 12.382 1.00 31.67 94 ALA A CA 1
ATOM 771 C C . ALA A 1 94 ? 6.431 10.897 12.685 1.00 31.67 94 ALA A C 1
ATOM 773 O O . ALA A 1 94 ? 7.478 10.489 13.190 1.00 31.67 94 ALA A O 1
ATOM 774 N N . ALA A 1 95 ? 6.258 12.139 12.243 1.00 30.80 95 ALA A N 1
ATOM 775 C CA . ALA A 1 95 ? 6.931 13.341 12.717 1.00 30.80 95 ALA A CA 1
ATOM 776 C C . ALA A 1 95 ? 6.039 14.525 12.338 1.00 30.80 95 ALA A C 1
ATOM 778 O O . ALA A 1 95 ? 5.686 14.609 11.139 1.00 30.80 95 ALA A O 1
#

Organism: NCBI:txid412755

Sequence (95 aa):
SFLLPDLDNGFEAMRKIMQEDLNPCLARLYDPIETNSQLFKYHLVTPSSRKKMENQPGSCYLILGFDGKGELVDLLHKWAHDNLHWRWLENLVAA

Secondary structure (DSSP, 8-state):
-EEESSHHHHHHHHHHHHHTT---SEEEEEPHHHHHHHHHHTT-S-HHHHHHHHTSTT-EEEEEE--S-HHHHHHHHHHHHHHS-SS--------